Protein AF-A0A3M1P5A3-F1 (afdb_monomer_lite)

pLDDT: mean 88.2, std 9.43, range [44.75, 97.12]

Sequence (87 aa):
YEVFSKYEPDNLLLKQAEQEVLADQLEVHRLEKTLNRMRSLFWVWQTTKRPSPFAFPLLVERLNSRLSNEGLLERIARMKQQWEGKT

Radius of gyration: 21.76 Å; chains: 1; bounding box: 39×30×54 Å

Secondary structure (DSSP, 8-state):
-HHHHHH-TT-HHHHHHHHHIIIIIS-HHHHHHHHHHHHTSPP-----SS--TTHHHHHHHHHHTS--SS-HHHHHHHHHHHHHTT-

Structure (mmCIF, N/CA/C/O backbone):
data_AF-A0A3M1P5A3-F1
#
_entry.id   AF-A0A3M1P5A3-F1
#
loop_
_atom_site.group_PDB
_atom_site.id
_atom_site.type_symbol
_atom_site.label_atom_id
_atom_site.label_alt_id
_atom_site.label_comp_id
_atom_site.label_asym_id
_atom_site.label_entity_id
_atom_site.label_seq_id
_atom_site.pdbx_PDB_ins_code
_atom_site.Cartn_x
_atom_site.Cartn_y
_atom_site.Cartn_z
_atom_site.occupancy
_atom_site.B_iso_or_equiv
_atom_site.auth_seq_id
_atom_site.auth_comp_id
_atom_site.auth_asym_id
_atom_site.auth_atom_id
_atom_site.pdbx_PDB_model_num
ATOM 1 N N . TYR A 1 1 ? 18.708 9.957 -15.251 1.00 63.88 1 TYR A N 1
ATOM 2 C CA . TYR A 1 1 ? 17.364 9.919 -15.851 1.00 63.88 1 TYR A CA 1
ATOM 3 C C . TYR A 1 1 ? 17.095 11.175 -16.676 1.00 63.88 1 TYR A C 1
ATOM 5 O O . TYR A 1 1 ? 17.175 11.069 -17.887 1.00 63.88 1 TYR A O 1
ATOM 13 N N . GLU A 1 2 ? 16.924 12.362 -16.070 1.00 69.06 2 GLU A N 1
ATOM 14 C CA . GLU A 1 2 ? 16.488 13.586 -16.786 1.00 69.06 2 GLU A CA 1
ATOM 15 C C . GLU A 1 2 ? 17.337 14.001 -18.002 1.00 69.06 2 GLU A C 1
ATOM 17 O O . GLU A 1 2 ? 16.798 14.466 -19.006 1.00 69.06 2 GLU A O 1
ATOM 22 N N . VAL A 1 3 ? 18.661 13.830 -17.934 1.00 74.88 3 VAL A N 1
ATOM 23 C CA . VAL A 1 3 ? 19.569 14.141 -19.051 1.00 74.88 3 VAL A CA 1
ATOM 24 C C . VAL A 1 3 ? 19.359 13.157 -20.208 1.00 74.88 3 VAL A C 1
ATOM 26 O O . VAL A 1 3 ? 19.087 13.579 -21.326 1.00 74.88 3 VAL A O 1
ATOM 29 N N . PHE A 1 4 ? 19.381 11.849 -19.937 1.00 70.69 4 PHE A N 1
ATOM 30 C CA . PHE A 1 4 ? 19.139 10.820 -20.955 1.00 70.69 4 PHE A CA 1
ATOM 31 C C . PHE A 1 4 ? 17.733 10.918 -21.557 1.00 70.69 4 PHE A C 1
ATOM 33 O O . PHE A 1 4 ? 17.594 10.861 -22.772 1.00 70.69 4 PHE A O 1
ATOM 40 N N . SER A 1 5 ? 16.704 11.187 -20.746 1.00 72.88 5 SER A N 1
ATOM 41 C CA . SER A 1 5 ? 15.332 11.359 -21.242 1.00 72.88 5 SER A CA 1
ATOM 42 C C . SER A 1 5 ? 15.151 12.579 -22.153 1.00 72.88 5 SER A C 1
ATOM 44 O O . SER A 1 5 ? 14.239 12.589 -22.973 1.00 72.88 5 SER A O 1
ATOM 46 N N . LYS A 1 6 ? 15.986 13.623 -22.015 1.00 77.50 6 LYS A N 1
ATOM 47 C CA . LYS A 1 6 ? 15.889 14.848 -22.832 1.00 77.50 6 LYS A CA 1
ATOM 48 C C . LYS A 1 6 ? 16.676 14.772 -24.135 1.00 77.50 6 LYS A C 1
ATOM 50 O O . LYS A 1 6 ? 16.235 15.349 -25.123 1.00 77.50 6 LYS A O 1
ATOM 55 N N . TYR A 1 7 ? 17.831 14.113 -24.127 1.00 78.62 7 TYR A N 1
ATOM 56 C CA . TYR A 1 7 ? 18.755 14.131 -25.265 1.00 78.62 7 TYR A CA 1
ATOM 57 C C . TYR A 1 7 ? 18.789 12.811 -26.044 1.00 78.62 7 TYR A C 1
ATOM 59 O O . TYR A 1 7 ? 19.124 12.822 -27.223 1.00 78.62 7 TYR A O 1
ATOM 67 N N . GLU A 1 8 ? 18.395 11.694 -25.425 1.00 81.31 8 GLU A N 1
ATOM 68 C CA . GLU A 1 8 ? 18.397 10.362 -26.041 1.00 81.31 8 GLU A CA 1
ATOM 69 C C . GLU A 1 8 ? 17.151 9.546 -25.632 1.00 81.31 8 GLU A C 1
ATOM 71 O O . GLU A 1 8 ? 17.264 8.490 -25.004 1.00 81.31 8 GLU A O 1
ATOM 76 N N . PRO A 1 9 ? 15.933 10.001 -25.977 1.00 76.88 9 PRO A N 1
ATOM 77 C CA . PRO A 1 9 ? 14.695 9.322 -25.576 1.00 76.88 9 PRO A CA 1
ATOM 78 C C . PRO A 1 9 ? 14.556 7.904 -26.159 1.00 76.88 9 PRO A C 1
ATOM 80 O O . PRO A 1 9 ? 13.849 7.065 -25.605 1.00 76.88 9 PRO A O 1
ATOM 83 N N . ASP A 1 10 ? 15.254 7.609 -27.260 1.00 82.88 10 ASP A N 1
ATOM 84 C CA . ASP A 1 10 ? 15.270 6.283 -27.883 1.00 82.88 10 ASP A CA 1
ATOM 85 C C . ASP A 1 10 ? 16.373 5.356 -27.363 1.00 82.88 10 ASP A C 1
ATOM 87 O O . ASP A 1 10 ? 16.532 4.246 -27.879 1.00 82.88 10 ASP A O 1
ATOM 91 N N . ASN A 1 11 ? 17.104 5.764 -26.321 1.00 86.88 11 ASN A N 1
ATOM 92 C CA . ASN A 1 11 ? 18.135 4.936 -25.712 1.00 86.88 11 ASN A CA 1
ATOM 93 C C . ASN A 1 11 ? 17.526 3.633 -25.155 1.00 86.88 11 ASN A C 1
ATOM 95 O O . ASN A 1 11 ? 16.682 3.641 -24.255 1.00 86.88 11 ASN A O 1
ATOM 99 N N . LEU A 1 12 ? 17.970 2.495 -25.693 1.00 88.69 12 LEU A N 1
ATOM 100 C CA . LEU A 1 12 ? 17.445 1.173 -25.342 1.00 88.69 12 LEU A CA 1
ATOM 101 C C . LEU A 1 12 ? 17.687 0.811 -23.871 1.00 88.69 12 LEU A C 1
ATOM 103 O O . LEU A 1 12 ? 16.845 0.146 -23.275 1.00 88.69 12 LEU A O 1
ATOM 107 N N . LEU A 1 13 ? 18.780 1.288 -23.266 1.00 90.06 13 LEU A N 1
ATOM 108 C CA . LEU A 1 13 ? 19.075 1.049 -21.849 1.00 90.06 13 LEU A CA 1
ATOM 109 C C . LEU A 1 13 ? 18.153 1.85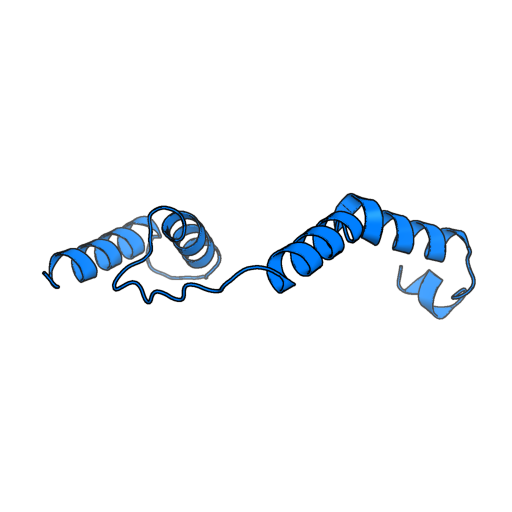6 -20.931 1.00 90.06 13 LEU A C 1
ATOM 111 O O . LEU A 1 13 ? 17.825 1.398 -19.841 1.00 90.06 13 LEU A O 1
ATOM 115 N N . LEU A 1 14 ? 17.700 3.034 -21.374 1.00 87.62 14 LEU A N 1
ATOM 116 C CA . LEU A 1 14 ? 16.703 3.812 -20.640 1.00 87.62 14 LEU A CA 1
ATOM 117 C C . LEU A 1 14 ? 15.351 3.087 -20.646 1.00 87.62 14 LEU A C 1
ATOM 119 O O . LEU A 1 14 ? 14.757 2.898 -19.587 1.00 87.62 14 LEU A O 1
ATOM 123 N N . LYS A 1 15 ? 14.925 2.591 -21.818 1.00 86.56 15 LYS A N 1
ATOM 124 C CA . LYS A 1 15 ? 13.710 1.767 -21.958 1.00 86.56 15 LYS A CA 1
ATOM 125 C C . LYS A 1 15 ? 13.796 0.481 -21.126 1.00 86.56 15 LYS A C 1
ATOM 127 O O . LYS A 1 15 ? 12.822 0.111 -20.478 1.00 86.56 15 LYS A O 1
ATOM 132 N N . GLN A 1 16 ? 14.955 -0.178 -21.105 1.00 89.19 16 GLN A N 1
ATOM 133 C CA . GLN A 1 16 ? 15.186 -1.363 -20.277 1.00 89.19 16 GLN A CA 1
ATOM 134 C C . GLN A 1 16 ? 15.090 -1.036 -18.780 1.00 89.19 16 GLN A C 1
ATOM 136 O O . GLN A 1 16 ? 14.369 -1.716 -18.058 1.00 89.19 16 GLN A O 1
ATOM 141 N N . ALA A 1 17 ? 15.756 0.024 -18.315 1.00 90.00 17 ALA A N 1
ATOM 142 C CA . ALA A 1 17 ? 15.716 0.422 -16.909 1.00 90.00 17 ALA A CA 1
ATOM 143 C C . ALA A 1 17 ? 14.291 0.781 -16.446 1.00 90.00 17 ALA A C 1
ATOM 145 O O . ALA A 1 17 ? 13.894 0.430 -15.337 1.00 90.00 17 ALA A O 1
ATOM 146 N N . GLU A 1 18 ? 13.494 1.443 -17.291 1.00 87.88 18 GLU A N 1
ATOM 147 C CA . GLU A 1 18 ? 12.074 1.700 -17.009 1.00 87.88 18 GLU A CA 1
ATOM 148 C C . GLU A 1 18 ? 11.275 0.399 -16.865 1.00 87.88 18 GLU A C 1
ATOM 150 O O . GLU A 1 18 ? 10.493 0.252 -15.923 1.00 87.88 18 GLU A O 1
ATOM 155 N N . GLN A 1 19 ? 11.494 -0.563 -17.768 1.00 89.19 19 GLN A N 1
ATOM 156 C CA . GLN A 1 19 ? 10.858 -1.879 -17.694 1.00 89.19 19 GLN A CA 1
ATOM 157 C C . GLN A 1 19 ? 11.252 -2.634 -16.421 1.00 89.19 19 GLN A C 1
ATOM 159 O O . GLN A 1 19 ? 10.375 -3.201 -15.773 1.00 89.19 19 GLN A O 1
ATOM 164 N N . GLU A 1 20 ? 12.526 -2.601 -16.028 1.00 91.62 20 GLU A N 1
ATOM 165 C CA . GLU A 1 20 ? 13.023 -3.233 -14.798 1.00 91.62 20 GLU A CA 1
ATOM 166 C C . GLU A 1 20 ? 12.406 -2.596 -13.545 1.00 91.62 20 GLU A C 1
ATOM 168 O O . GLU A 1 20 ? 11.934 -3.303 -12.658 1.00 91.62 20 GLU A O 1
ATOM 173 N N . VAL A 1 21 ? 12.305 -1.264 -13.479 1.00 91.94 21 VAL A N 1
ATOM 174 C CA . VAL A 1 21 ? 11.630 -0.584 -12.358 1.00 91.94 21 VAL A CA 1
ATOM 175 C C . VAL A 1 21 ? 10.158 -0.998 -12.272 1.00 91.94 21 VAL A C 1
ATOM 177 O O . VAL A 1 21 ? 9.660 -1.303 -11.185 1.00 91.94 21 VAL A O 1
ATOM 180 N N . LEU A 1 22 ? 9.453 -1.045 -13.405 1.00 91.00 22 LEU A N 1
ATOM 181 C CA . LEU A 1 22 ? 8.048 -1.459 -13.449 1.00 91.00 22 LEU A CA 1
ATOM 182 C C . LEU A 1 22 ? 7.863 -2.935 -13.065 1.00 91.00 22 LEU A C 1
ATOM 184 O O . LEU A 1 22 ? 6.917 -3.276 -12.349 1.00 91.00 22 LEU A O 1
ATOM 188 N N . ALA A 1 23 ? 8.746 -3.812 -13.535 1.00 91.56 23 ALA A N 1
ATOM 189 C CA . ALA A 1 23 ? 8.657 -5.245 -13.296 1.00 91.56 23 ALA A CA 1
ATOM 190 C C . ALA A 1 23 ? 9.071 -5.625 -11.869 1.00 91.56 23 ALA A C 1
ATOM 192 O O . ALA A 1 23 ? 8.320 -6.337 -11.202 1.00 91.56 23 ALA A O 1
ATOM 193 N N . ASP A 1 24 ? 10.208 -5.121 -11.389 1.00 88.38 24 ASP A N 1
ATOM 194 C CA . ASP A 1 24 ? 10.866 -5.642 -10.188 1.00 88.38 24 ASP A CA 1
ATOM 195 C C . ASP A 1 24 ? 10.635 -4.769 -8.952 1.00 88.38 24 ASP A C 1
ATOM 197 O O . ASP A 1 24 ? 10.433 -5.295 -7.859 1.00 88.38 24 ASP A O 1
ATOM 201 N N . GLN A 1 25 ? 10.628 -3.438 -9.095 1.00 90.06 25 GLN A N 1
ATOM 202 C CA . GLN A 1 25 ? 10.393 -2.543 -7.951 1.00 90.06 25 GLN A CA 1
ATOM 203 C C . GLN A 1 25 ? 8.904 -2.298 -7.710 1.00 90.06 25 GLN A C 1
ATOM 205 O O . GLN A 1 25 ? 8.457 -2.244 -6.564 1.00 90.06 25 GLN A O 1
ATOM 210 N N . LEU A 1 26 ? 8.136 -2.123 -8.787 1.00 92.25 26 LEU A N 1
ATOM 211 C CA . LEU A 1 26 ? 6.704 -1.828 -8.716 1.00 92.25 26 LEU A CA 1
ATOM 212 C C . LEU A 1 26 ? 5.822 -3.071 -8.893 1.00 92.25 26 LEU A C 1
ATOM 214 O O . LEU A 1 26 ? 4.615 -2.990 -8.657 1.00 92.25 26 LEU A O 1
ATOM 218 N N . GLU A 1 27 ? 6.404 -4.212 -9.275 1.00 95.31 27 GLU A N 1
ATOM 219 C CA . GLU A 1 27 ? 5.722 -5.504 -9.410 1.00 95.31 27 GLU A CA 1
ATOM 220 C C . GLU A 1 27 ? 4.407 -5.417 -10.210 1.00 95.31 27 GLU A C 1
ATOM 222 O O . GLU A 1 27 ? 3.378 -5.989 -9.821 1.00 95.31 27 GLU A O 1
ATOM 227 N N . VAL A 1 28 ? 4.416 -4.699 -11.341 1.00 94.81 28 VAL A N 1
ATOM 228 C CA . VAL A 1 28 ? 3.198 -4.348 -12.102 1.00 94.81 28 VAL A CA 1
ATOM 229 C C . VAL A 1 28 ? 2.367 -5.578 -12.492 1.00 94.81 28 VAL A C 1
ATOM 231 O O . VAL A 1 28 ? 1.140 -5.544 -12.400 1.00 94.81 28 VAL A O 1
ATOM 234 N N . HIS A 1 29 ? 3.003 -6.707 -12.820 1.00 94.31 29 HIS A N 1
ATOM 235 C CA . HIS A 1 29 ? 2.295 -7.962 -13.121 1.00 94.31 29 HIS A CA 1
ATOM 236 C C . HIS A 1 29 ? 1.516 -8.516 -11.918 1.00 94.31 29 HIS A C 1
ATOM 238 O O . HIS A 1 29 ? 0.401 -9.032 -12.044 1.00 94.31 29 HIS A O 1
ATOM 244 N N . ARG A 1 30 ? 2.088 -8.411 -10.712 1.00 95.75 30 ARG A N 1
ATOM 245 C CA . ARG A 1 30 ? 1.415 -8.832 -9.473 1.00 95.75 30 ARG A CA 1
ATOM 246 C C . ARG A 1 30 ? 0.224 -7.925 -9.178 1.00 95.75 30 ARG A C 1
ATOM 248 O O . ARG A 1 30 ? -0.830 -8.418 -8.752 1.00 95.75 30 ARG A O 1
ATOM 255 N N . LEU A 1 31 ? 0.380 -6.625 -9.421 1.00 95.88 31 LEU A N 1
ATOM 256 C CA . LEU A 1 31 ? -0.698 -5.653 -9.283 1.00 95.88 31 LEU A CA 1
ATOM 257 C C . LEU A 1 31 ? -1.837 -5.954 -10.267 1.00 95.88 31 LEU A C 1
ATOM 259 O O . LEU A 1 31 ? -2.982 -6.077 -9.834 1.00 95.88 31 LEU A O 1
ATOM 263 N N . GLU A 1 32 ? -1.529 -6.177 -11.547 1.00 96.31 32 GLU A N 1
ATOM 264 C CA . GLU A 1 32 ? -2.516 -6.526 -12.577 1.00 96.31 32 GLU A CA 1
ATOM 265 C C . GLU A 1 32 ? -3.320 -7.779 -12.192 1.00 96.31 32 GLU A C 1
ATOM 267 O O . GLU A 1 32 ? -4.555 -7.752 -12.167 1.00 96.31 32 GLU A O 1
ATOM 272 N N . LYS A 1 33 ? -2.641 -8.867 -11.803 1.00 96.75 33 LYS A N 1
ATOM 273 C CA . LYS A 1 33 ? -3.298 -10.098 -11.325 1.00 96.75 33 LYS A CA 1
ATOM 274 C C . LYS A 1 33 ? -4.216 -9.840 -10.132 1.00 96.75 33 LYS A C 1
ATOM 276 O O . LYS A 1 33 ? -5.316 -10.391 -10.060 1.00 96.75 33 LYS A O 1
ATOM 281 N N . THR A 1 34 ? -3.769 -9.012 -9.191 1.00 96.56 34 THR A N 1
ATOM 282 C CA . THR A 1 34 ? -4.543 -8.676 -7.992 1.00 96.56 34 THR A CA 1
ATOM 283 C C . THR A 1 34 ? -5.794 -7.883 -8.349 1.00 96.56 34 THR A C 1
ATOM 285 O O . THR A 1 34 ? -6.875 -8.237 -7.881 1.00 96.56 34 THR A O 1
ATOM 288 N N . LEU A 1 35 ? -5.680 -6.876 -9.217 1.00 96.19 35 LEU A N 1
ATOM 289 C CA . LEU A 1 35 ? -6.810 -6.068 -9.677 1.00 96.19 35 LEU A CA 1
ATOM 290 C C . LEU A 1 35 ? -7.816 -6.900 -10.482 1.00 96.19 35 LEU A C 1
ATOM 292 O O . LEU A 1 35 ? -9.020 -6.813 -10.232 1.00 96.19 35 LEU A O 1
ATOM 296 N N . ASN A 1 36 ? -7.338 -7.772 -11.376 1.00 97.12 36 ASN A N 1
ATOM 297 C CA . ASN A 1 36 ? -8.191 -8.699 -12.123 1.00 97.12 36 ASN A CA 1
ATOM 298 C C . ASN A 1 36 ? 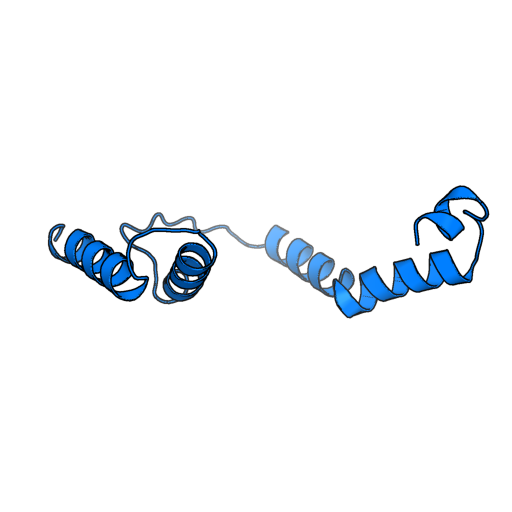-8.967 -9.639 -11.191 1.00 97.12 36 ASN A C 1
ATOM 300 O O . ASN A 1 36 ? -10.169 -9.830 -11.381 1.00 97.12 36 ASN A O 1
ATOM 304 N N . ARG A 1 37 ? -8.313 -10.166 -10.146 1.00 96.69 37 ARG A N 1
ATOM 305 C CA . ARG A 1 37 ? -8.972 -10.965 -9.104 1.00 96.69 37 ARG A CA 1
ATOM 306 C C . ARG A 1 37 ? -9.979 -10.138 -8.308 1.00 96.69 37 ARG A C 1
ATOM 308 O O . ARG A 1 37 ? -11.085 -10.604 -8.079 1.00 96.69 37 ARG A O 1
ATOM 315 N N . MET A 1 38 ? -9.634 -8.919 -7.892 1.00 95.62 38 MET A N 1
ATOM 316 C CA . MET A 1 38 ? -10.540 -8.042 -7.135 1.00 95.62 38 MET A CA 1
ATOM 317 C C . MET A 1 38 ? -11.801 -7.681 -7.922 1.00 95.62 38 MET A C 1
ATOM 319 O O . MET A 1 38 ? -12.875 -7.580 -7.331 1.00 95.62 38 MET A O 1
ATOM 323 N N . ARG A 1 39 ? -11.692 -7.536 -9.248 1.00 96.12 39 ARG A N 1
ATOM 324 C CA . ARG A 1 39 ? -12.833 -7.255 -10.130 1.00 96.12 39 ARG A CA 1
ATOM 325 C C . ARG A 1 39 ? -13.901 -8.352 -10.099 1.00 96.12 39 ARG A C 1
ATOM 327 O O . ARG A 1 39 ? -15.069 -8.041 -10.294 1.00 96.12 39 ARG A O 1
ATOM 334 N N . SER A 1 40 ? -13.529 -9.611 -9.859 1.00 95.81 40 SER A N 1
ATOM 335 C CA . SER A 1 40 ? -14.483 -10.727 -9.791 1.00 95.81 40 SER A CA 1
ATOM 336 C C . SER A 1 40 ? -15.032 -10.996 -8.386 1.00 95.81 40 SER A C 1
ATOM 338 O O . SER A 1 40 ? -15.829 -11.917 -8.220 1.00 95.81 40 SER A O 1
ATOM 340 N N . LEU A 1 41 ? -14.588 -10.264 -7.360 1.00 96.69 41 LEU A N 1
ATOM 341 C CA . LEU A 1 41 ? -15.036 -10.474 -5.982 1.00 96.69 41 LEU A CA 1
ATOM 342 C C . LEU A 1 41 ? -16.285 -9.650 -5.668 1.00 96.69 41 LEU A C 1
ATOM 344 O O . LEU A 1 41 ? -16.469 -8.544 -6.173 1.00 96.69 41 LEU A O 1
ATOM 348 N N . PHE A 1 42 ? -17.113 -10.169 -4.763 1.00 95.56 42 PHE A N 1
ATOM 349 C CA . PHE A 1 42 ? -18.177 -9.386 -4.151 1.00 95.56 42 PHE A CA 1
ATOM 350 C C . PHE A 1 42 ? -17.601 -8.471 -3.065 1.00 95.56 42 PHE A C 1
ATOM 352 O O . PHE A 1 42 ? -16.828 -8.908 -2.210 1.00 95.56 42 PHE A O 1
ATOM 359 N N . TRP A 1 43 ? -17.983 -7.196 -3.096 1.00 92.69 43 TRP A N 1
ATOM 360 C CA . TRP A 1 43 ? -17.474 -6.187 -2.174 1.00 92.69 43 TRP A CA 1
ATOM 361 C C . TRP A 1 43 ? -18.353 -6.118 -0.927 1.00 92.69 43 TRP A C 1
ATOM 363 O O . TRP A 1 43 ? -19.518 -5.738 -1.000 1.00 92.69 43 TRP A O 1
ATOM 373 N N . VAL A 1 44 ? -17.776 -6.435 0.234 1.00 93.31 44 VAL A N 1
ATOM 374 C CA . VAL A 1 44 ? -18.420 -6.212 1.535 1.00 93.31 44 VAL A CA 1
ATOM 375 C C . VAL A 1 44 ? -17.834 -4.949 2.148 1.00 93.31 44 VAL A C 1
ATOM 377 O O . VAL A 1 44 ? -16.715 -4.949 2.660 1.00 93.31 44 VAL A O 1
ATOM 380 N N . TRP A 1 45 ? -18.586 -3.855 2.073 1.00 93.06 45 TRP A N 1
ATOM 381 C CA . TRP A 1 45 ? -18.184 -2.586 2.665 1.00 93.06 45 TRP A CA 1
ATOM 382 C C . TRP A 1 45 ? -18.686 -2.477 4.104 1.00 93.06 45 TRP A C 1
ATOM 384 O O . TRP A 1 45 ? -19.887 -2.551 4.354 1.00 93.06 45 TRP A O 1
ATOM 394 N N . GLN A 1 46 ? -17.771 -2.253 5.048 1.00 92.19 46 GLN A N 1
ATOM 395 C CA . GLN A 1 46 ? -18.099 -2.088 6.461 1.00 92.19 46 GLN A CA 1
ATOM 396 C C . GLN A 1 46 ? -17.385 -0.862 7.025 1.00 92.19 46 GLN A C 1
ATOM 398 O O . GLN A 1 46 ? -16.160 -0.829 7.141 1.00 92.19 46 GLN A O 1
ATOM 403 N N . THR A 1 47 ? -18.156 0.138 7.444 1.00 92.62 47 THR A N 1
ATOM 404 C CA . THR A 1 47 ? -17.608 1.282 8.174 1.00 92.62 47 THR A CA 1
ATOM 405 C C . THR A 1 47 ? -17.244 0.864 9.596 1.00 92.62 47 THR A C 1
ATOM 407 O O . THR A 1 47 ? -18.057 0.268 10.308 1.00 92.62 47 THR A O 1
ATOM 410 N N . THR A 1 48 ? -16.029 1.199 10.031 1.00 91.25 48 THR A N 1
ATOM 411 C CA . THR A 1 48 ? -15.558 0.928 11.392 1.00 91.25 48 THR A CA 1
ATOM 412 C C . THR A 1 48 ? -15.633 2.190 12.254 1.00 91.25 48 THR A C 1
ATOM 414 O O . THR A 1 48 ? -15.268 3.281 11.825 1.00 91.25 48 THR A O 1
ATOM 417 N N . LYS A 1 49 ? -16.094 2.055 13.507 1.00 89.75 49 LYS A N 1
ATOM 418 C CA . LYS A 1 49 ? -16.160 3.174 14.476 1.00 89.75 49 LYS A CA 1
ATOM 419 C C . LYS A 1 49 ? -14.779 3.618 14.986 1.00 89.75 49 LYS A C 1
ATOM 421 O O . LYS A 1 49 ? -14.633 4.716 15.510 1.00 89.75 49 LYS A O 1
ATOM 426 N N . ARG A 1 50 ? -13.783 2.740 14.853 1.00 89.94 50 ARG A N 1
ATOM 427 C CA . ARG A 1 50 ? -12.375 2.929 15.224 1.00 89.94 50 ARG A CA 1
ATOM 428 C C . ARG A 1 50 ? -11.481 2.149 14.246 1.00 89.94 50 ARG A C 1
ATOM 430 O O . ARG A 1 50 ? -11.994 1.255 13.565 1.00 89.94 50 ARG A O 1
ATOM 437 N N . PRO A 1 51 ? -10.177 2.451 14.145 1.00 92.12 51 PRO A N 1
ATOM 438 C CA . PRO A 1 51 ? -9.232 1.675 13.351 1.00 92.12 51 PRO A CA 1
ATOM 439 C C . PRO A 1 51 ? -9.256 0.204 13.765 1.00 92.12 51 PRO A C 1
ATOM 441 O O . PRO A 1 51 ? -9.219 -0.120 14.952 1.00 92.12 51 PRO A O 1
ATOM 444 N N . SER A 1 52 ? -9.343 -0.688 12.780 1.00 92.56 52 SER A N 1
ATOM 445 C CA . SER A 1 52 ? -9.212 -2.125 13.010 1.00 92.56 52 SER A CA 1
ATOM 446 C C . SER A 1 52 ? -7.776 -2.480 13.429 1.00 92.56 52 SER A C 1
ATOM 448 O O . SER A 1 52 ? -6.863 -1.681 13.196 1.00 92.56 52 SER A O 1
ATOM 450 N N . PRO A 1 53 ? -7.531 -3.683 13.981 1.00 93.31 53 PRO A N 1
ATOM 451 C CA . PRO A 1 53 ? -6.176 -4.144 14.288 1.00 93.31 53 PRO A CA 1
ATOM 452 C C . PRO A 1 53 ? -5.195 -4.041 13.109 1.00 93.31 53 PRO A C 1
ATOM 454 O O . PRO A 1 53 ? -4.031 -3.729 13.323 1.00 93.31 53 PRO A O 1
ATOM 457 N N . PHE A 1 54 ? -5.661 -4.222 11.867 1.00 94.81 54 PHE A N 1
ATOM 458 C CA . PHE A 1 54 ? -4.831 -4.054 10.666 1.00 94.81 54 PHE A CA 1
ATOM 459 C C . PHE A 1 54 ? -4.684 -2.597 10.216 1.00 94.81 54 PHE A C 1
ATOM 461 O O . PHE A 1 54 ? -3.648 -2.224 9.676 1.00 94.81 54 PHE A O 1
ATOM 468 N N . ALA A 1 55 ? -5.689 -1.750 10.452 1.00 93.69 55 ALA A N 1
ATOM 469 C CA . ALA A 1 55 ? -5.607 -0.329 10.118 1.00 93.69 55 ALA A CA 1
ATOM 470 C C . ALA A 1 55 ? -4.778 0.474 11.137 1.00 93.69 55 ALA A C 1
ATOM 472 O O . ALA A 1 55 ? -4.253 1.535 10.801 1.00 93.69 55 ALA A O 1
ATOM 473 N N . PHE A 1 56 ? -4.667 0.001 12.382 1.00 93.25 56 PHE A N 1
ATOM 474 C CA . PHE A 1 56 ? -4.004 0.738 13.457 1.00 93.25 56 PHE A CA 1
ATOM 475 C C . PHE A 1 56 ? -2.499 0.974 13.207 1.00 93.25 56 PHE A C 1
ATOM 477 O O . PHE A 1 56 ? -2.087 2.128 13.322 1.00 93.25 56 PHE A O 1
ATOM 484 N N . PRO A 1 57 ? -1.680 -0.018 12.798 1.00 93.62 57 PRO A N 1
ATOM 485 C CA . PRO A 1 57 ? -0.271 0.218 12.468 1.00 93.62 57 PRO A CA 1
ATOM 486 C C . PRO A 1 57 ? -0.078 1.261 11.359 1.00 93.62 57 PRO A C 1
ATOM 488 O O . PRO A 1 57 ? 0.725 2.177 11.516 1.00 93.62 57 PRO A O 1
ATOM 491 N N . LEU A 1 58 ? -0.886 1.190 10.294 1.00 94.44 58 LEU A N 1
ATOM 492 C CA . LEU A 1 58 ? -0.852 2.151 9.181 1.00 94.44 58 LEU A CA 1
ATOM 493 C C . LEU A 1 58 ? -1.199 3.572 9.644 1.00 94.44 58 LEU A C 1
ATOM 495 O O . LEU A 1 58 ? -0.613 4.560 9.201 1.00 94.44 58 LEU A O 1
ATOM 499 N N . LEU A 1 59 ? -2.161 3.691 10.562 1.00 93.19 59 LEU A N 1
ATOM 500 C CA . LEU A 1 59 ? -2.507 4.972 11.162 1.00 93.19 59 LEU A CA 1
ATOM 501 C C . LEU A 1 59 ? -1.353 5.527 12.003 1.00 93.19 59 LEU A C 1
ATOM 503 O O . LEU A 1 59 ? -1.054 6.714 11.893 1.00 93.19 59 LEU A O 1
ATOM 507 N N . VAL A 1 60 ? -0.711 4.692 12.823 1.00 93.31 60 VAL A N 1
ATOM 508 C CA . VAL A 1 60 ? 0.435 5.091 13.655 1.00 93.31 60 VAL A CA 1
ATOM 509 C C . VAL A 1 60 ? 1.595 5.577 12.790 1.00 93.31 60 VAL A C 1
ATOM 511 O O . VAL A 1 60 ? 2.148 6.642 13.064 1.00 93.31 60 VAL A O 1
ATOM 514 N N . GLU A 1 61 ? 1.909 4.865 11.712 1.00 94.25 61 GLU A N 1
ATOM 515 C CA . GLU A 1 61 ? 2.940 5.264 10.753 1.00 94.25 61 GLU A CA 1
ATOM 516 C C . GLU A 1 61 ? 2.638 6.641 10.139 1.00 94.25 61 GLU A C 1
ATOM 518 O O . GLU A 1 61 ? 3.476 7.545 10.163 1.00 94.25 61 GLU A O 1
ATOM 523 N N . ARG A 1 62 ? 1.393 6.858 9.699 1.00 92.00 62 ARG A N 1
ATOM 524 C CA . ARG A 1 62 ? 0.942 8.155 9.171 1.00 92.00 62 ARG A CA 1
ATOM 525 C C . ARG A 1 62 ? 0.984 9.276 10.213 1.00 92.00 62 ARG A C 1
ATOM 527 O O . ARG A 1 62 ? 1.177 10.441 9.864 1.00 92.00 62 ARG A O 1
ATOM 534 N N . LEU A 1 63 ? 0.736 8.972 11.487 1.00 90.75 63 LEU A N 1
ATOM 535 C CA . LEU A 1 63 ? 0.859 9.958 12.563 1.00 90.75 63 LEU A CA 1
ATOM 536 C C . LEU A 1 63 ? 2.323 10.345 12.780 1.00 90.75 63 LEU A C 1
ATOM 538 O O . LEU A 1 63 ? 2.586 11.529 13.000 1.00 90.75 63 LEU A O 1
ATOM 542 N N . ASN A 1 64 ? 3.232 9.372 12.688 1.00 90.06 64 ASN A N 1
ATOM 543 C CA . ASN A 1 64 ? 4.671 9.557 12.850 1.00 90.06 64 ASN A CA 1
ATOM 544 C C . ASN A 1 64 ? 5.292 10.366 11.701 1.00 90.06 64 ASN A C 1
ATOM 546 O O . ASN A 1 64 ? 6.156 11.202 11.934 1.00 90.06 64 ASN A O 1
ATOM 550 N N . SER A 1 65 ? 4.811 10.183 10.467 1.00 90.31 65 SER A N 1
ATOM 551 C CA . SER A 1 65 ? 5.311 10.924 9.300 1.00 90.31 65 SER A CA 1
ATOM 552 C C . SER A 1 65 ? 4.900 12.406 9.279 1.00 90.31 65 SER A C 1
ATOM 554 O O . SER A 1 65 ? 5.364 13.168 8.431 1.00 90.31 65 SER A O 1
ATOM 556 N N . ARG A 1 66 ? 3.989 12.827 10.166 1.00 86.06 66 ARG A N 1
ATOM 557 C CA . ARG A 1 66 ? 3.521 14.214 10.272 1.00 86.06 66 ARG A CA 1
ATOM 558 C C . ARG A 1 66 ? 4.278 14.944 11.371 1.00 86.06 66 ARG A C 1
ATOM 560 O O . ARG A 1 66 ? 4.181 14.562 12.536 1.00 86.06 66 ARG A O 1
ATOM 567 N N . LEU A 1 67 ? 4.922 16.050 11.000 1.00 83.69 67 LEU A N 1
ATOM 568 C CA . LEU A 1 67 ? 5.520 16.992 11.943 1.00 83.69 67 LEU A CA 1
ATOM 569 C C . LEU A 1 67 ? 4.461 17.493 12.934 1.00 83.69 67 LEU A C 1
ATOM 571 O O . LEU A 1 67 ? 3.381 17.944 12.545 1.00 83.69 67 LEU A O 1
ATOM 575 N N . SER A 1 68 ? 4.767 17.371 14.221 1.00 84.50 68 SER A N 1
ATOM 576 C C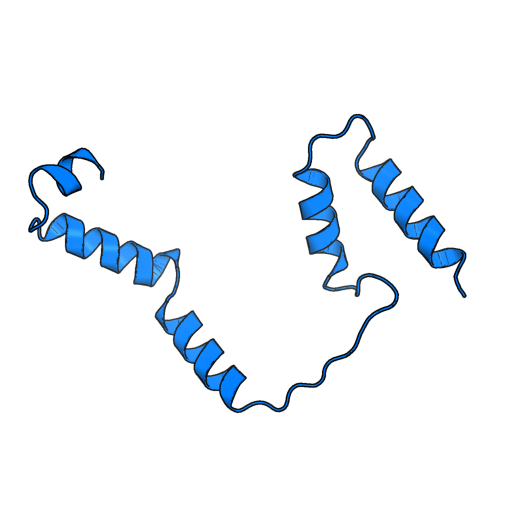A . SER A 1 68 ? 3.895 17.772 15.319 1.00 84.50 68 SER A CA 1
ATOM 577 C C . SER A 1 68 ? 4.739 18.137 16.534 1.00 84.50 68 SER A C 1
ATOM 579 O O . SER A 1 68 ? 5.789 17.541 16.754 1.00 84.50 68 SER A O 1
ATOM 581 N N . ASN A 1 69 ? 4.249 19.088 17.329 1.00 87.31 69 ASN A N 1
ATOM 582 C CA . ASN A 1 69 ? 4.860 19.473 18.603 1.00 87.31 69 ASN A CA 1
ATOM 583 C C . ASN A 1 69 ? 4.467 18.528 19.756 1.00 87.31 69 ASN A C 1
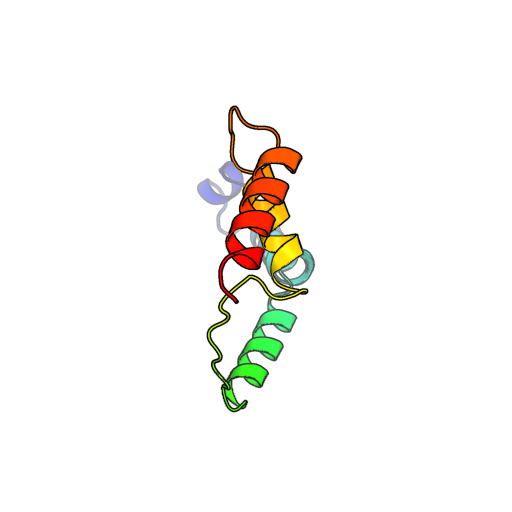ATOM 585 O O . ASN A 1 69 ? 4.959 18.689 20.865 1.00 87.31 69 ASN A O 1
ATOM 589 N N . GLU A 1 70 ? 3.563 17.576 19.509 1.00 87.50 70 GLU A N 1
ATOM 590 C CA . GLU A 1 70 ? 3.116 16.572 20.477 1.00 87.50 70 GLU A CA 1
ATOM 591 C C . GLU A 1 70 ? 3.798 15.224 20.205 1.00 87.50 70 GLU A C 1
ATOM 593 O O . GLU A 1 70 ? 3.924 14.805 19.045 1.00 87.50 70 GLU A O 1
ATOM 598 N N . GLY A 1 71 ? 4.193 14.515 21.267 1.00 89.88 71 GLY A N 1
ATOM 599 C CA . GLY A 1 71 ? 4.829 13.206 21.149 1.00 89.88 71 GLY A CA 1
ATOM 600 C C . GLY A 1 71 ? 3.900 12.164 20.514 1.00 89.88 71 GLY A C 1
ATOM 601 O O . GLY A 1 71 ? 2.696 12.133 20.770 1.00 89.88 71 GLY A O 1
ATOM 602 N N . LEU A 1 72 ? 4.447 11.255 19.698 1.00 90.50 72 LEU A N 1
ATOM 603 C CA . LEU A 1 72 ? 3.656 10.201 19.042 1.00 90.50 72 LEU A CA 1
ATOM 604 C C . LEU A 1 72 ? 2.849 9.365 20.052 1.00 90.50 72 LEU A C 1
ATOM 606 O O . LEU A 1 72 ? 1.675 9.079 19.819 1.00 90.50 72 LEU A O 1
ATOM 610 N N . LEU A 1 73 ? 3.469 8.993 21.176 1.00 91.81 73 LEU A N 1
ATOM 611 C CA . LEU A 1 73 ? 2.826 8.204 22.231 1.00 91.81 73 LEU A CA 1
ATOM 612 C C . LEU A 1 73 ? 1.639 8.938 22.865 1.00 91.81 73 LEU A C 1
ATOM 614 O O . LEU A 1 73 ? 0.600 8.321 23.089 1.00 91.81 73 LEU A O 1
ATOM 618 N N . GLU A 1 74 ? 1.763 10.245 23.091 1.00 92.62 74 GLU A N 1
ATOM 619 C CA . GLU A 1 74 ? 0.698 11.087 23.653 1.00 92.62 74 GLU A CA 1
ATOM 620 C C . GLU A 1 74 ? -0.496 11.158 22.696 1.00 92.62 74 GLU A C 1
ATOM 622 O O . GLU A 1 74 ? -1.641 10.919 23.095 1.00 92.62 74 GLU A O 1
ATOM 627 N N . ARG A 1 75 ? -0.217 11.343 21.400 1.00 91.62 75 ARG A N 1
ATOM 628 C CA . ARG A 1 75 ? -1.239 11.360 20.342 1.00 91.62 75 ARG A CA 1
ATOM 629 C C . ARG A 1 75 ? -1.985 10.030 20.262 1.00 91.62 75 ARG A C 1
ATOM 631 O O . ARG A 1 75 ? -3.209 10.019 20.115 1.00 91.62 75 ARG A O 1
ATOM 638 N N . ILE A 1 76 ? -1.269 8.908 20.374 1.00 92.00 76 ILE A N 1
ATOM 639 C CA . ILE A 1 76 ? -1.863 7.562 20.392 1.00 92.00 76 ILE A CA 1
ATOM 640 C C . ILE A 1 76 ? -2.709 7.354 21.651 1.00 92.00 76 ILE A C 1
ATOM 642 O O . ILE A 1 76 ? -3.820 6.831 21.554 1.00 92.00 76 ILE A O 1
ATOM 646 N N . ALA A 1 77 ? -2.211 7.754 22.822 1.00 91.75 77 ALA A N 1
ATOM 64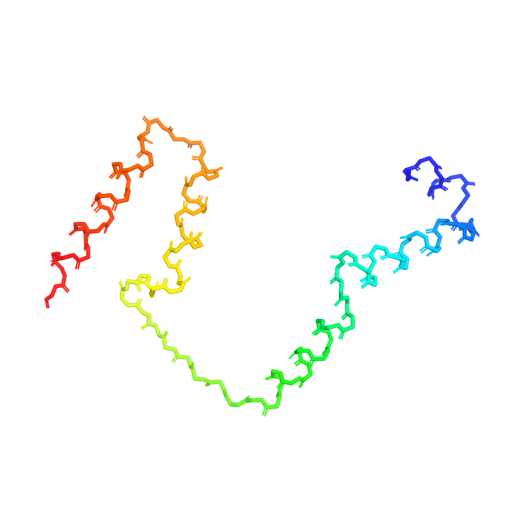7 C CA . ALA A 1 77 ? -2.930 7.608 24.084 1.00 91.75 77 ALA A CA 1
ATOM 648 C C . ALA A 1 77 ? -4.247 8.397 24.071 1.00 91.75 77 ALA A C 1
ATOM 650 O O . ALA A 1 77 ? -5.306 7.827 24.340 1.00 91.75 77 ALA A O 1
ATOM 651 N N . ARG A 1 78 ? -4.209 9.666 23.643 1.00 89.88 78 ARG A N 1
ATOM 652 C CA . ARG A 1 78 ? -5.405 10.508 23.475 1.00 89.88 78 ARG A CA 1
ATOM 653 C C . ARG A 1 78 ? -6.407 9.880 22.508 1.00 89.88 78 ARG A C 1
ATOM 655 O O . ARG A 1 78 ? -7.607 9.859 22.769 1.00 89.88 78 ARG A O 1
ATOM 662 N N . MET A 1 79 ? -5.917 9.351 21.390 1.00 89.12 79 MET A N 1
ATOM 663 C CA . MET A 1 79 ? -6.756 8.692 20.394 1.00 89.12 79 MET A CA 1
ATOM 664 C C . MET A 1 79 ? -7.442 7.434 20.951 1.00 89.12 79 MET A C 1
ATOM 666 O O . MET A 1 79 ? -8.627 7.231 20.696 1.00 89.12 79 MET A O 1
ATOM 670 N N . LYS A 1 80 ? -6.737 6.616 21.745 1.00 88.19 80 LYS A N 1
ATOM 671 C CA . LYS A 1 80 ? -7.333 5.451 22.422 1.00 88.19 80 LYS A CA 1
ATOM 672 C C . LYS A 1 80 ? -8.405 5.866 23.432 1.00 88.19 80 LYS A C 1
ATOM 674 O O . LYS A 1 80 ? -9.500 5.310 23.395 1.00 88.19 80 LYS A O 1
ATOM 679 N N . GLN A 1 81 ? -8.139 6.892 24.241 1.00 89.06 81 GLN A N 1
ATOM 680 C CA . GLN A 1 81 ? -9.114 7.432 25.200 1.00 89.06 81 GLN A CA 1
ATOM 681 C C . GLN A 1 81 ? -10.407 7.907 24.513 1.00 89.06 81 GLN A C 1
ATOM 683 O O . GLN A 1 81 ? -11.506 7.642 24.996 1.00 89.06 81 GLN A O 1
ATOM 688 N N . GLN A 1 82 ? -10.301 8.545 23.340 1.00 8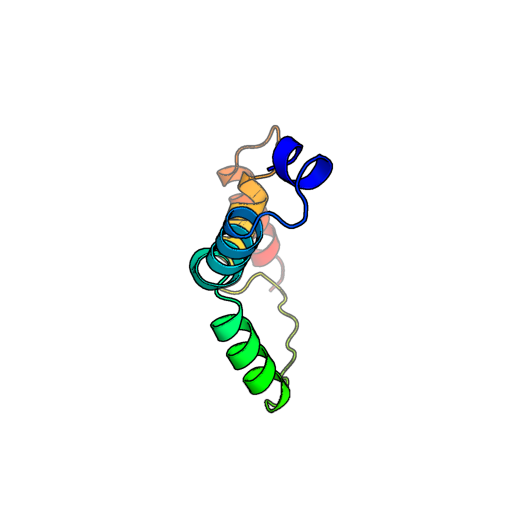6.31 82 GLN A N 1
ATOM 689 C CA . GLN A 1 82 ? -11.470 8.964 22.550 1.00 86.31 82 GLN A CA 1
ATOM 690 C C . GLN A 1 82 ? -12.349 7.795 22.077 1.00 86.31 82 GLN A C 1
ATOM 692 O O . GLN A 1 82 ? -13.526 8.003 21.771 1.00 86.31 82 GLN A O 1
ATOM 697 N N . TRP A 1 83 ? -11.798 6.584 21.975 1.00 85.94 83 TRP A N 1
ATOM 698 C CA . TRP A 1 83 ? -12.550 5.391 21.580 1.00 85.94 83 TRP A CA 1
ATOM 699 C C . TRP A 1 83 ? -13.152 4.650 22.769 1.00 85.94 83 TRP A C 1
ATOM 701 O O . TRP A 1 83 ? -14.223 4.069 22.620 1.00 85.94 83 TRP A O 1
ATOM 711 N N . GLU A 1 84 ? -12.494 4.679 23.927 1.00 71.75 84 GLU A N 1
ATOM 712 C CA . GLU A 1 84 ? -12.992 4.061 25.163 1.00 71.75 84 GLU A CA 1
ATOM 713 C C . GLU A 1 84 ? -14.255 4.771 25.684 1.00 71.75 84 GLU A C 1
ATOM 715 O O . GLU A 1 84 ? -15.182 4.115 26.153 1.00 71.75 84 GLU A O 1
ATOM 720 N N . GLY A 1 85 ? -14.359 6.093 25.500 1.00 60.97 85 GLY A N 1
ATOM 721 C CA . GLY A 1 85 ? -15.521 6.894 25.916 1.00 60.97 85 GLY A CA 1
ATOM 722 C C . GLY A 1 85 ? -16.757 6.848 25.001 1.00 60.97 85 GLY A C 1
ATOM 723 O O . GLY A 1 85 ? -17.674 7.637 25.206 1.00 60.97 85 GLY A O 1
ATOM 724 N N . LYS A 1 86 ? -16.791 5.991 23.968 1.00 55.06 86 LYS A N 1
ATOM 725 C CA . LYS A 1 86 ? -17.901 5.895 22.986 1.00 55.06 86 LYS A CA 1
ATOM 726 C C . LYS A 1 86 ? -18.582 4.516 22.950 1.00 55.06 86 LYS A C 1
ATOM 728 O O . LYS A 1 86 ? -19.052 4.096 21.887 1.00 55.06 86 LYS A O 1
ATOM 733 N N . THR A 1 87 ? -18.604 3.818 24.083 1.00 44.75 87 THR A N 1
ATOM 734 C CA . THR A 1 87 ? -19.372 2.570 24.258 1.00 44.75 87 THR A CA 1
ATOM 735 C C . THR A 1 87 ? -20.826 2.898 24.565 1.00 44.75 87 THR A C 1
ATOM 737 O O . THR A 1 87 ? -21.700 2.275 23.925 1.00 44.75 87 THR A O 1
#

Foldseek 3Di:
DVVCCVPPVPPVVVVVVVVCCVCPVVVVVVVVVVVVVVVPDDDDDDDDPAQDPVRVVVVLVVLVVDDDPDDSVVVVVVRVVVVVVPD